Protein AF-A0AAE6SVN7-F1 (afdb_monomer_lite)

pLDDT: mean 93.15, std 9.26, range [49.06, 98.5]

Sequence (89 aa):
MSIEVSQINKMELAEKLESYLSGKVGHEAIKSYAWSLSDESPKEPTANEKVFWSSVFSIIHLADDEHWEDGCTQRDLGELLIQLKGGNI

Secondary structure (DSSP, 8-state):
------HHHHHHHHHHHHHHHTTSS-HHHHHHHHHHHHTT--SS--TTTHHHHHHHHHHHHH-SHHHHHSSHHHHHHHHHHHHHTT---

Radius of gyration: 12.28 Å; chains: 1; bounding box: 30×24×31 Å

Structure (mmCIF, N/CA/C/O backbone):
data_AF-A0AAE6SVN7-F1
#
_entry.id   AF-A0AAE6SVN7-F1
#
loop_
_atom_site.group_PDB
_atom_site.id
_atom_site.type_symbol
_atom_site.label_atom_id
_atom_site.label_alt_id
_atom_site.label_comp_id
_atom_site.label_asym_id
_atom_site.label_entity_id
_atom_site.label_seq_id
_atom_site.pdbx_PDB_ins_code
_atom_site.Cartn_x
_atom_site.Cartn_y
_atom_site.Cartn_z
_atom_site.occupancy
_atom_site.B_iso_or_equiv
_atom_site.auth_seq_id
_atom_site.auth_comp_id
_atom_site.auth_asym_id
_atom_site.auth_atom_id
_atom_site.pdbx_PDB_model_num
ATOM 1 N N . MET A 1 1 ? 7.772 9.379 -17.455 1.00 49.06 1 MET A N 1
ATOM 2 C CA . MET A 1 1 ? 9.030 8.757 -16.991 1.00 49.06 1 MET A CA 1
ATOM 3 C C . MET A 1 1 ? 8.629 7.877 -15.832 1.00 49.06 1 MET A C 1
ATOM 5 O O . MET A 1 1 ? 7.817 8.343 -15.055 1.00 49.06 1 MET A O 1
ATOM 9 N N . SER A 1 2 ? 9.073 6.626 -15.786 1.00 59.19 2 SER A N 1
ATOM 10 C CA . SER A 1 2 ? 8.829 5.741 -14.644 1.00 59.19 2 SER A CA 1
ATOM 11 C C . SER A 1 2 ? 9.756 6.131 -13.493 1.00 59.19 2 SER A C 1
ATOM 13 O O . SER A 1 2 ? 10.947 6.333 -13.747 1.00 59.19 2 SER A O 1
ATOM 15 N N . ILE A 1 3 ? 9.255 6.200 -12.258 1.00 69.06 3 ILE A N 1
ATOM 16 C CA . ILE A 1 3 ? 10.092 6.181 -11.053 1.00 69.06 3 ILE A CA 1
ATOM 17 C C . ILE A 1 3 ? 11.061 4.995 -11.138 1.00 69.06 3 ILE A C 1
ATOM 19 O O . ILE A 1 3 ? 10.663 3.859 -11.403 1.00 69.06 3 ILE A O 1
ATOM 23 N N . GLU A 1 4 ? 12.341 5.261 -10.885 1.00 79.19 4 GLU A N 1
ATOM 24 C CA . GLU A 1 4 ? 13.309 4.212 -10.581 1.00 79.19 4 GLU A CA 1
ATOM 25 C C . GLU A 1 4 ? 13.048 3.734 -9.150 1.00 79.19 4 GLU A C 1
ATOM 27 O O . GLU A 1 4 ? 13.273 4.470 -8.187 1.00 79.19 4 GLU A O 1
ATOM 32 N N . VAL A 1 5 ? 12.533 2.514 -8.992 1.00 84.81 5 VAL A N 1
ATOM 33 C CA . VAL A 1 5 ? 12.235 1.971 -7.663 1.00 84.81 5 VAL A CA 1
ATOM 34 C C . VAL A 1 5 ? 13.541 1.575 -6.979 1.00 84.81 5 VAL A C 1
ATOM 36 O O . VAL A 1 5 ? 14.139 0.530 -7.246 1.00 84.81 5 VAL A O 1
ATOM 39 N N . SER A 1 6 ? 13.965 2.411 -6.038 1.00 86.69 6 SER A N 1
ATOM 40 C CA . SER A 1 6 ? 15.134 2.180 -5.196 1.00 86.69 6 SER A CA 1
ATOM 41 C C . SER A 1 6 ? 14.754 1.603 -3.825 1.00 86.69 6 SER A C 1
ATOM 43 O O . SER A 1 6 ? 13.580 1.463 -3.472 1.00 86.69 6 SER A O 1
ATOM 45 N N . GLN A 1 7 ? 15.762 1.296 -3.004 1.00 84.44 7 GLN A N 1
ATOM 46 C CA . GLN A 1 7 ? 15.540 0.924 -1.600 1.00 84.44 7 GLN A CA 1
ATOM 47 C C . GLN A 1 7 ? 14.893 2.053 -0.786 1.00 84.44 7 GLN A C 1
ATOM 49 O O . GLN A 1 7 ? 14.115 1.771 0.119 1.00 84.44 7 GLN A O 1
ATOM 54 N N . ILE A 1 8 ? 15.154 3.318 -1.131 1.00 87.19 8 ILE A N 1
ATOM 55 C CA . ILE A 1 8 ? 14.541 4.468 -0.454 1.00 87.19 8 ILE A CA 1
ATOM 56 C C . ILE A 1 8 ? 13.028 4.446 -0.678 1.00 87.19 8 ILE A C 1
ATOM 58 O O . ILE A 1 8 ? 12.271 4.494 0.285 1.00 87.19 8 ILE A O 1
ATOM 62 N N . ASN A 1 9 ? 12.582 4.250 -1.921 1.00 91.50 9 ASN A N 1
ATOM 63 C CA . ASN A 1 9 ? 11.152 4.225 -2.244 1.00 91.50 9 ASN A CA 1
ATOM 64 C C . ASN A 1 9 ? 10.428 3.063 -1.552 1.00 91.50 9 ASN A C 1
ATOM 66 O O . ASN A 1 9 ? 9.314 3.224 -1.059 1.00 91.50 9 ASN A O 1
ATOM 70 N N . LYS A 1 10 ? 11.069 1.890 -1.470 1.00 93.50 10 LYS A N 1
ATOM 71 C CA . LYS A 1 10 ? 10.522 0.743 -0.728 1.00 93.50 10 LYS A CA 1
ATOM 72 C C . LYS A 1 10 ? 10.343 1.047 0.753 1.00 93.50 10 LYS A C 1
ATOM 74 O O . LYS A 1 10 ? 9.307 0.697 1.311 1.00 93.50 10 LYS A O 1
ATOM 79 N N . MET A 1 11 ? 11.325 1.703 1.367 1.00 95.06 11 MET A N 1
ATOM 80 C CA . MET A 1 11 ? 11.257 2.095 2.773 1.00 95.06 11 MET A CA 1
ATOM 81 C C . MET A 1 11 ? 10.188 3.162 3.018 1.00 95.06 11 MET A C 1
ATOM 83 O O . MET A 1 11 ? 9.407 3.020 3.952 1.00 95.06 11 MET A O 1
ATOM 87 N N . GLU A 1 12 ? 10.074 4.166 2.148 1.00 96.06 12 GLU A N 1
ATOM 88 C CA . GLU A 1 12 ? 9.013 5.179 2.230 1.00 96.06 12 GLU A CA 1
ATOM 89 C C . GLU A 1 12 ? 7.614 4.547 2.147 1.00 96.06 12 GLU A C 1
ATOM 91 O O . GLU A 1 12 ? 6.736 4.848 2.962 1.00 96.06 12 GLU A O 1
ATOM 96 N N . LEU A 1 13 ? 7.410 3.619 1.203 1.00 97.31 13 LEU A N 1
ATOM 97 C CA . LEU A 1 13 ? 6.153 2.880 1.082 1.00 97.31 13 LEU A CA 1
ATOM 98 C C . LEU A 1 13 ? 5.894 2.004 2.316 1.00 97.31 13 LEU A C 1
ATOM 100 O O . LEU A 1 13 ? 4.766 1.963 2.806 1.00 97.31 13 LEU A O 1
ATOM 104 N N . ALA A 1 14 ? 6.926 1.346 2.852 1.00 97.62 14 ALA A N 1
ATOM 105 C CA . ALA A 1 14 ? 6.822 0.544 4.069 1.00 97.62 14 ALA A CA 1
ATOM 106 C C . ALA A 1 14 ? 6.397 1.385 5.284 1.00 97.62 14 ALA A C 1
ATOM 108 O O . ALA A 1 14 ? 5.506 0.979 6.027 1.00 97.62 14 ALA A O 1
ATOM 109 N N . GLU A 1 15 ? 6.977 2.572 5.473 1.00 97.75 15 GLU A N 1
ATOM 110 C CA . GLU A 1 15 ? 6.618 3.487 6.566 1.00 97.75 15 GLU A CA 1
ATOM 111 C C . GLU A 1 15 ? 5.172 3.990 6.448 1.00 97.75 15 GLU A C 1
ATOM 113 O O . GLU A 1 15 ? 4.444 4.087 7.446 1.00 97.75 15 GLU A O 1
ATOM 118 N N . LYS A 1 16 ? 4.721 4.285 5.222 1.00 98.00 16 LYS A N 1
ATOM 119 C CA . LYS A 1 16 ? 3.324 4.655 4.958 1.00 98.00 16 LYS A CA 1
ATOM 120 C C . LYS A 1 16 ? 2.368 3.505 5.241 1.00 98.00 16 LYS A C 1
ATOM 122 O O . LYS A 1 16 ? 1.346 3.723 5.894 1.00 98.00 16 LYS A O 1
ATOM 127 N N . LEU A 1 17 ? 2.716 2.297 4.811 1.00 98.06 17 LEU A N 1
ATOM 128 C CA . LEU A 1 17 ? 1.916 1.098 5.031 1.00 98.06 17 LEU A CA 1
ATOM 129 C C . LEU A 1 17 ? 1.824 0.736 6.520 1.00 98.06 17 LEU A C 1
ATOM 131 O O . LEU A 1 17 ? 0.744 0.434 7.016 1.00 98.06 17 LEU A O 1
ATOM 135 N N . GLU A 1 18 ? 2.919 0.859 7.268 1.00 98.31 18 GLU A N 1
ATOM 136 C CA . GLU A 1 18 ? 2.940 0.679 8.725 1.00 98.31 18 GLU A CA 1
ATOM 137 C C . GLU A 1 18 ? 2.103 1.742 9.455 1.00 98.31 18 GLU A C 1
ATOM 139 O O . GLU A 1 18 ? 1.379 1.443 10.409 1.00 98.31 18 GLU A O 1
ATOM 144 N N . SER A 1 19 ? 2.142 2.991 8.988 1.00 98.31 19 SER A N 1
ATOM 145 C CA . SER A 1 19 ? 1.289 4.060 9.521 1.00 98.31 19 SER A CA 1
ATOM 146 C C . SER A 1 19 ? -0.197 3.783 9.279 1.00 98.31 19 SER A C 1
ATOM 148 O O . SER A 1 19 ? -1.021 4.065 10.146 1.00 98.31 19 SER A O 1
ATOM 150 N N . TYR A 1 20 ? -0.541 3.199 8.132 1.00 98.50 20 TYR A N 1
ATOM 151 C CA . TYR A 1 20 ? -1.901 2.762 7.826 1.00 98.50 20 TYR A CA 1
ATOM 152 C C . TYR A 1 20 ? -2.344 1.583 8.703 1.00 98.50 20 TYR A C 1
ATOM 154 O O . TYR A 1 20 ? -3.347 1.686 9.404 1.00 98.50 20 TYR A O 1
ATOM 162 N N . LEU A 1 21 ? -1.556 0.505 8.763 1.00 98.00 21 LEU A N 1
ATOM 163 C CA . LEU A 1 21 ? -1.880 -0.690 9.555 1.00 98.00 21 LEU A CA 1
ATOM 164 C C . LEU A 1 21 ? -1.945 -0.419 11.068 1.00 98.00 21 LEU A C 1
ATOM 166 O O . LEU A 1 21 ? -2.627 -1.136 11.794 1.00 98.00 21 LEU A O 1
ATOM 170 N N . SER A 1 22 ? -1.274 0.630 11.551 1.00 97.81 22 SER A N 1
ATOM 171 C CA . SER A 1 22 ? -1.375 1.094 12.944 1.00 97.81 22 SER A CA 1
ATOM 172 C C . SER A 1 22 ? -2.515 2.091 13.201 1.00 97.81 22 SER A C 1
ATOM 174 O O . SER A 1 22 ? -2.644 2.589 14.319 1.00 97.81 22 SER A O 1
ATOM 176 N N . GLY A 1 23 ? -3.328 2.414 12.189 1.00 96.75 23 GLY A N 1
ATOM 177 C CA . GLY A 1 23 ? -4.470 3.329 12.294 1.00 96.75 23 GLY A CA 1
ATOM 178 C C . GLY A 1 23 ? -4.112 4.819 12.322 1.00 96.75 23 GLY A C 1
ATOM 179 O O . GLY A 1 23 ? -4.984 5.655 12.547 1.00 96.75 23 GLY A O 1
ATOM 180 N N . LYS A 1 24 ? -2.845 5.192 12.093 1.00 97.94 24 LYS A N 1
ATOM 181 C CA . LYS A 1 24 ? -2.412 6.604 12.028 1.00 97.94 24 LYS A CA 1
ATOM 182 C C . LYS A 1 24 ? -2.800 7.276 10.711 1.00 97.94 24 LYS A C 1
ATOM 184 O O . LYS A 1 24 ? -2.870 8.500 10.640 1.00 97.94 24 LYS A O 1
ATOM 189 N N . VAL A 1 25 ? -3.006 6.481 9.665 1.00 97.31 25 VAL A N 1
ATOM 190 C CA . VAL A 1 25 ? -3.456 6.909 8.338 1.00 97.31 25 VAL A CA 1
ATOM 191 C C . VAL A 1 25 ? -4.734 6.140 8.020 1.00 97.31 25 VAL A C 1
ATOM 193 O O . VAL A 1 25 ? -4.793 4.943 8.269 1.00 97.31 25 VAL A O 1
ATOM 196 N N . GLY A 1 26 ? -5.753 6.819 7.490 1.00 97.75 26 GLY A N 1
ATOM 197 C CA . GLY A 1 26 ? -7.014 6.185 7.089 1.00 97.75 26 GLY A CA 1
ATOM 198 C C . GLY A 1 26 ? -7.004 5.662 5.648 1.00 97.75 26 GLY A C 1
ATOM 199 O O . GLY A 1 26 ? -6.132 6.027 4.854 1.00 97.75 26 GLY A O 1
ATOM 200 N N . HIS A 1 27 ? -8.021 4.867 5.304 1.00 98.06 27 HIS A N 1
ATOM 201 C CA . HIS A 1 27 ? -8.231 4.240 3.990 1.00 98.06 27 HIS A CA 1
ATOM 202 C C . HIS A 1 27 ? -8.048 5.206 2.808 1.00 98.06 27 HIS A C 1
ATOM 204 O O . HIS A 1 27 ? -7.223 4.979 1.925 1.00 98.06 27 HIS A O 1
ATOM 210 N N . GLU A 1 28 ? -8.756 6.336 2.813 1.00 98.06 28 GLU A N 1
ATOM 211 C CA . GLU A 1 28 ? -8.694 7.309 1.712 1.00 98.06 28 GLU A CA 1
ATOM 212 C C . GLU A 1 28 ? -7.306 7.934 1.538 1.00 98.06 28 GLU A C 1
ATOM 214 O O . GLU A 1 28 ? -6.837 8.142 0.419 1.00 98.06 28 GLU A O 1
ATOM 219 N N . ALA A 1 29 ? -6.608 8.198 2.643 1.00 98.12 29 ALA A N 1
ATOM 220 C CA . ALA A 1 29 ? -5.291 8.815 2.600 1.00 98.12 29 ALA A CA 1
ATOM 221 C C . ALA A 1 29 ? -4.231 7.858 2.031 1.00 98.12 29 ALA A C 1
ATOM 223 O O . ALA A 1 29 ? -3.413 8.278 1.209 1.00 98.12 29 ALA A O 1
ATOM 224 N N . ILE A 1 30 ? -4.252 6.578 2.425 1.00 98.31 30 ILE A N 1
ATOM 225 C CA . ILE A 1 30 ? -3.303 5.590 1.895 1.00 98.31 30 ILE A CA 1
ATOM 226 C C . ILE A 1 30 ? -3.611 5.242 0.429 1.00 98.31 30 ILE A C 1
ATOM 228 O O . ILE A 1 30 ? -2.679 5.134 -0.369 1.00 98.31 30 ILE A O 1
ATOM 232 N N . LYS A 1 31 ? -4.895 5.174 0.038 1.00 98.00 31 LYS A N 1
ATOM 233 C CA . LYS A 1 31 ? -5.302 4.984 -1.366 1.00 98.00 31 LYS A CA 1
ATOM 234 C C . LYS A 1 31 ? -4.868 6.140 -2.250 1.00 98.00 31 LYS A C 1
ATOM 236 O O . LYS A 1 31 ? -4.308 5.902 -3.311 1.00 98.00 31 LYS A O 1
ATOM 241 N N . SER A 1 32 ? -5.095 7.380 -1.817 1.00 97.75 32 SER A N 1
ATOM 242 C CA . SER A 1 32 ? -4.685 8.574 -2.569 1.00 97.75 32 SER A CA 1
ATOM 243 C C . SER A 1 32 ? -3.174 8.593 -2.815 1.00 97.75 32 S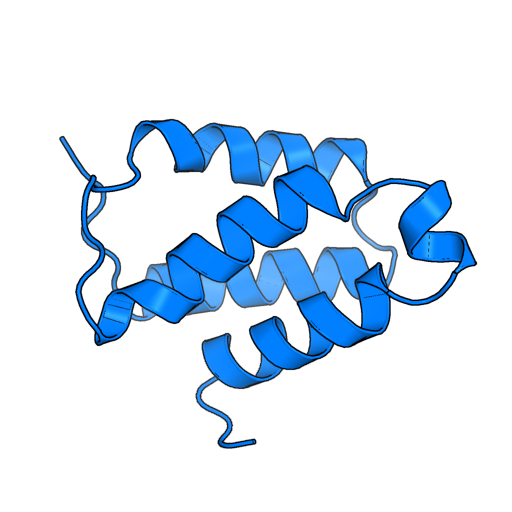ER A C 1
ATOM 245 O O . SER A 1 32 ? -2.719 8.831 -3.934 1.00 97.75 32 SER A O 1
ATOM 247 N N . TYR A 1 33 ? -2.390 8.237 -1.793 1.00 97.12 33 TYR A N 1
ATOM 248 C CA . TYR A 1 33 ? -0.949 8.065 -1.942 1.00 97.12 33 TYR A CA 1
ATOM 249 C C . TYR A 1 33 ? -0.597 6.969 -2.963 1.00 97.12 33 TYR A C 1
ATOM 251 O O . TYR A 1 33 ? 0.184 7.226 -3.874 1.00 97.12 33 TYR A O 1
ATOM 259 N N . ALA A 1 34 ? -1.198 5.781 -2.876 1.00 97.31 34 ALA A N 1
ATOM 260 C CA . ALA A 1 34 ? -0.926 4.703 -3.828 1.00 97.31 34 ALA A CA 1
ATOM 261 C C . ALA A 1 34 ? -1.335 5.049 -5.273 1.00 97.31 34 ALA A C 1
ATOM 263 O O . ALA A 1 34 ? -0.566 4.791 -6.199 1.00 97.31 34 ALA A O 1
ATOM 264 N N . TRP A 1 35 ? -2.481 5.705 -5.474 1.00 97.38 35 TRP A N 1
ATOM 265 C CA . TRP A 1 35 ? -2.904 6.206 -6.787 1.00 97.38 35 TRP A CA 1
ATOM 266 C C . TRP A 1 35 ? -1.923 7.230 -7.368 1.00 97.38 35 TRP A C 1
ATOM 268 O O . TRP A 1 35 ? -1.657 7.206 -8.564 1.00 97.38 35 TRP A O 1
ATOM 278 N N . SER A 1 36 ? -1.316 8.086 -6.536 1.00 95.62 36 SER A N 1
ATOM 279 C CA . SER A 1 36 ? -0.295 9.034 -7.014 1.00 95.62 36 SER A CA 1
ATOM 280 C C . SER A 1 36 ? 0.972 8.359 -7.555 1.00 95.62 36 SER A C 1
ATOM 282 O O . SER A 1 36 ? 1.709 8.976 -8.317 1.00 95.62 36 SER A O 1
ATOM 284 N N . LEU A 1 37 ? 1.215 7.096 -7.190 1.00 95.19 37 LEU A N 1
ATOM 285 C CA . LEU A 1 37 ? 2.349 6.303 -7.668 1.00 95.19 37 LEU A CA 1
ATOM 286 C C . LEU A 1 37 ? 1.983 5.426 -8.871 1.00 95.19 37 LEU A C 1
ATOM 288 O O . LEU A 1 37 ? 2.852 5.105 -9.680 1.00 95.19 37 LEU A O 1
ATOM 292 N N . SER A 1 38 ? 0.722 4.998 -8.990 1.00 93.69 38 SER A N 1
ATOM 293 C CA . SER A 1 38 ? 0.320 3.981 -9.969 1.00 93.69 38 SER A CA 1
ATOM 294 C C . SER A 1 38 ? 0.503 4.417 -11.421 1.00 93.69 38 SER A C 1
ATOM 296 O O . SER A 1 38 ? 0.763 3.567 -12.270 1.00 93.69 38 SER A O 1
ATOM 298 N N . ASP A 1 39 ? 0.420 5.720 -11.704 1.00 89.75 39 ASP A N 1
ATOM 299 C CA . ASP A 1 39 ? 0.638 6.277 -13.048 1.00 89.75 39 ASP A CA 1
ATOM 300 C C . ASP A 1 39 ? 2.068 6.044 -13.560 1.00 89.75 39 ASP A C 1
ATOM 302 O O . ASP A 1 39 ? 2.324 6.054 -14.766 1.00 89.75 39 ASP A O 1
ATOM 306 N N . GLU A 1 40 ? 3.007 5.805 -12.646 1.00 91.25 40 GLU A N 1
ATOM 307 C CA . GLU A 1 40 ? 4.412 5.562 -12.956 1.00 91.25 40 GLU A CA 1
ATOM 308 C C . GLU A 1 40 ? 4.762 4.074 -13.063 1.00 91.25 40 GLU A C 1
ATOM 310 O O . GLU A 1 40 ? 5.909 3.728 -13.366 1.00 91.25 40 GLU A O 1
ATOM 315 N N . SER A 1 41 ? 3.783 3.191 -12.838 1.00 91.56 41 SER A N 1
ATOM 316 C CA . SER A 1 41 ? 3.999 1.750 -12.849 1.00 91.56 41 SER A CA 1
ATOM 317 C C . SER A 1 41 ? 4.454 1.265 -14.233 1.00 91.56 41 SER A C 1
ATOM 319 O O . SER A 1 41 ? 3.809 1.563 -15.247 1.00 91.56 41 SER A O 1
ATOM 321 N N . PRO A 1 42 ? 5.562 0.505 -14.325 1.00 91.31 42 PRO A N 1
ATOM 322 C CA . PRO A 1 42 ? 5.975 -0.090 -15.582 1.00 91.31 42 PRO A CA 1
ATOM 323 C C . PRO A 1 42 ? 4.983 -1.186 -15.986 1.00 91.31 42 PRO A C 1
ATOM 325 O O . PRO A 1 42 ? 4.412 -1.876 -15.144 1.00 91.31 42 PRO A O 1
ATOM 328 N N . LYS A 1 43 ? 4.837 -1.419 -17.296 1.00 89.62 43 LYS A N 1
ATOM 329 C CA . LYS A 1 43 ? 4.025 -2.541 -17.807 1.00 89.62 43 LYS A CA 1
ATOM 330 C C . LYS A 1 43 ? 4.491 -3.893 -17.259 1.00 89.62 43 LYS A C 1
ATOM 332 O O . LYS A 1 43 ? 3.672 -4.769 -17.014 1.00 89.62 43 LYS A O 1
ATOM 337 N N . GLU A 1 44 ? 5.802 -4.043 -17.089 1.00 91.50 44 GLU A N 1
ATOM 338 C CA . GLU A 1 44 ? 6.434 -5.231 -16.526 1.00 91.50 44 GLU A CA 1
ATOM 339 C C . GLU A 1 44 ? 7.469 -4.806 -15.474 1.00 91.50 44 GLU A C 1
ATOM 341 O O . GLU A 1 44 ? 8.557 -4.350 -15.834 1.00 91.50 44 GLU A O 1
ATOM 346 N N . PRO A 1 45 ? 7.148 -4.931 -14.175 1.00 91.56 45 PRO A N 1
ATOM 347 C CA . PRO A 1 45 ? 8.108 -4.717 -13.101 1.00 91.56 45 PRO A CA 1
ATOM 348 C C . PRO A 1 45 ? 9.256 -5.725 -13.148 1.00 91.56 45 PRO A C 1
ATOM 350 O O . PRO A 1 45 ? 9.036 -6.933 -13.307 1.00 91.56 45 PRO A O 1
ATOM 353 N N . THR A 1 46 ? 10.485 -5.268 -12.906 1.00 91.75 46 THR A N 1
ATOM 354 C CA . THR A 1 46 ? 11.605 -6.191 -12.685 1.00 91.75 46 THR A CA 1
ATOM 355 C C . THR A 1 46 ? 11.411 -6.970 -11.379 1.00 91.75 46 THR A C 1
ATOM 357 O O . THR A 1 46 ? 10.627 -6.588 -10.508 1.00 91.75 46 THR A O 1
ATOM 360 N N . ALA A 1 47 ? 12.151 -8.069 -11.193 1.00 88.62 47 ALA A N 1
ATOM 361 C CA . ALA A 1 47 ? 12.049 -8.897 -9.986 1.00 88.62 47 ALA A CA 1
ATOM 362 C C . ALA A 1 47 ? 12.237 -8.096 -8.683 1.00 88.62 47 ALA A C 1
ATOM 364 O O . ALA A 1 47 ? 11.542 -8.350 -7.703 1.00 88.62 47 ALA A O 1
ATOM 365 N N . ASN A 1 48 ? 13.117 -7.091 -8.699 1.00 86.62 48 ASN A N 1
ATOM 366 C CA . ASN A 1 48 ? 13.375 -6.238 -7.542 1.00 86.62 48 ASN A CA 1
ATOM 367 C C . ASN A 1 48 ? 12.234 -5.254 -7.259 1.00 86.62 48 ASN A C 1
ATOM 369 O O . ASN A 1 48 ? 12.125 -4.770 -6.136 1.00 86.62 48 ASN A O 1
ATOM 373 N N . GLU A 1 49 ? 11.390 -4.954 -8.239 1.00 92.44 49 GLU A N 1
ATOM 374 C CA . GLU A 1 49 ? 10.334 -3.942 -8.145 1.00 92.44 49 GLU A CA 1
ATOM 375 C C . GLU A 1 49 ? 8.963 -4.559 -7.888 1.00 92.44 49 GLU A C 1
ATOM 377 O O . GLU A 1 49 ? 8.056 -3.861 -7.444 1.00 92.44 49 GLU A O 1
ATOM 382 N N . LYS A 1 50 ? 8.814 -5.869 -8.135 1.00 93.62 50 LYS A N 1
ATOM 383 C CA . LYS A 1 50 ? 7.550 -6.59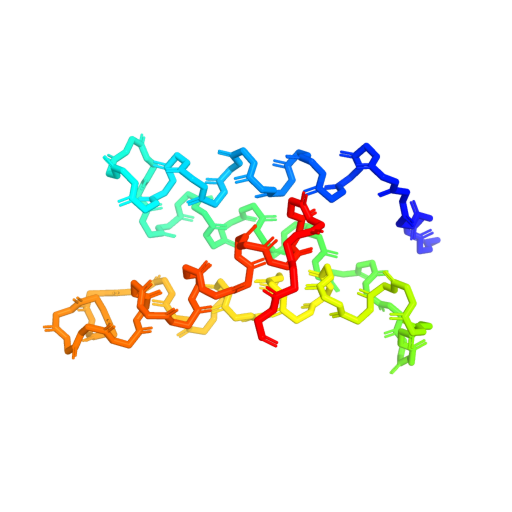8 -7.974 1.00 93.62 50 LYS A CA 1
ATOM 384 C C . LYS A 1 50 ? 6.881 -6.313 -6.640 1.00 93.62 50 LYS A C 1
ATOM 386 O O . LYS A 1 50 ? 5.725 -5.925 -6.631 1.00 93.62 50 LYS A O 1
ATOM 391 N N . VAL A 1 51 ? 7.613 -6.444 -5.535 1.00 95.62 51 VAL A N 1
ATOM 392 C CA . VAL A 1 51 ? 7.059 -6.209 -4.193 1.00 95.62 51 VAL A CA 1
ATOM 393 C C . VAL A 1 51 ? 6.541 -4.779 -4.051 1.00 95.62 51 VAL A C 1
ATOM 395 O O . VAL A 1 51 ? 5.449 -4.582 -3.539 1.00 95.62 51 VAL A O 1
ATOM 398 N N . PHE A 1 52 ? 7.278 -3.783 -4.550 1.00 96.75 52 PHE A N 1
ATOM 399 C CA . PHE A 1 52 ? 6.860 -2.383 -4.475 1.00 96.75 52 PHE A CA 1
ATOM 400 C C . PHE A 1 52 ? 5.540 -2.149 -5.213 1.00 96.75 52 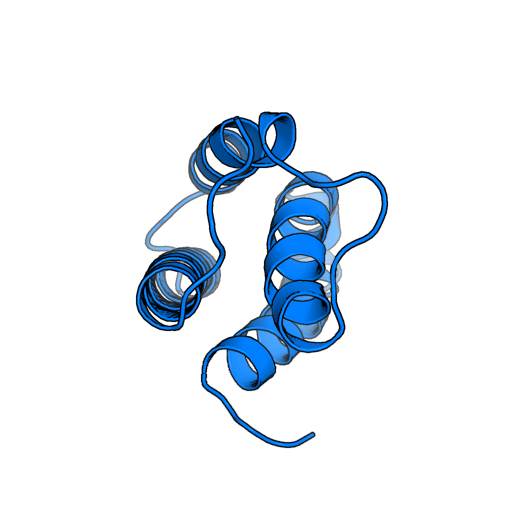PHE A C 1
ATOM 402 O O . PHE A 1 52 ? 4.586 -1.642 -4.627 1.00 96.75 52 PHE A O 1
ATOM 409 N N . TRP A 1 53 ? 5.457 -2.575 -6.474 1.00 96.81 53 TRP A N 1
ATOM 410 C CA . TRP A 1 53 ? 4.250 -2.372 -7.272 1.00 96.81 53 TRP A CA 1
ATOM 411 C C . TRP A 1 53 ? 3.080 -3.233 -6.791 1.00 96.81 53 TRP A C 1
ATOM 413 O O . TRP A 1 53 ? 1.957 -2.738 -6.734 1.00 96.81 53 TRP A O 1
ATOM 423 N N . SER A 1 54 ? 3.331 -4.469 -6.352 1.00 96.69 54 SER A N 1
ATOM 424 C CA . SER A 1 54 ? 2.319 -5.301 -5.695 1.00 96.69 54 SER A CA 1
ATOM 425 C C . SER A 1 54 ? 1.749 -4.616 -4.457 1.00 96.69 54 SER A C 1
ATOM 427 O O . SER A 1 54 ? 0.535 -4.626 -4.279 1.00 96.69 54 SER A O 1
ATOM 429 N N . SER A 1 55 ? 2.581 -3.969 -3.637 1.00 97.94 55 SER A N 1
ATOM 430 C CA . SER A 1 55 ? 2.118 -3.188 -2.486 1.00 97.94 55 SER A CA 1
ATOM 431 C C . SER A 1 55 ? 1.257 -2.000 -2.897 1.00 97.94 55 SER A C 1
ATOM 433 O O . SER A 1 55 ? 0.182 -1.820 -2.333 1.00 97.94 55 SER A O 1
ATOM 435 N N . VAL A 1 56 ? 1.676 -1.225 -3.905 1.00 98.12 56 VAL A N 1
ATOM 436 C CA . VAL A 1 56 ? 0.891 -0.091 -4.429 1.00 98.12 56 VAL A CA 1
ATOM 437 C C . VAL A 1 56 ? -0.496 -0.552 -4.884 1.00 98.12 56 VAL A C 1
ATOM 439 O O . VAL A 1 56 ? -1.504 0.001 -4.446 1.00 98.12 56 VAL A O 1
ATOM 442 N N . PHE A 1 57 ? -0.570 -1.598 -5.708 1.00 97.56 57 PHE A N 1
ATOM 443 C CA . PHE A 1 57 ? -1.857 -2.096 -6.191 1.00 97.56 57 PHE A CA 1
ATOM 444 C C . PHE A 1 57 ? -2.686 -2.744 -5.083 1.00 97.56 57 PHE A C 1
ATOM 446 O O . PHE A 1 57 ? -3.892 -2.525 -5.036 1.00 97.56 57 PHE A O 1
ATOM 453 N N . SER A 1 58 ? -2.072 -3.483 -4.161 1.00 98.25 58 SER A N 1
ATOM 454 C CA . SER A 1 58 ? -2.807 -4.100 -3.049 1.00 98.25 58 SER A CA 1
ATOM 455 C C . SER A 1 58 ? -3.417 -3.044 -2.132 1.00 98.25 58 SER A C 1
ATOM 457 O O . SER A 1 58 ? -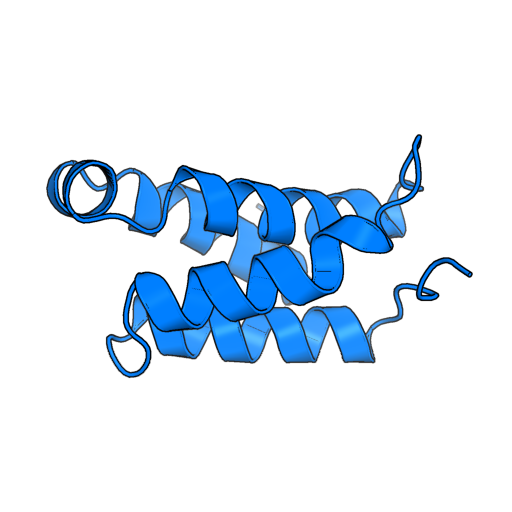4.561 -3.187 -1.724 1.00 98.25 58 SER A O 1
ATOM 459 N N . ILE A 1 59 ? -2.716 -1.934 -1.871 1.00 98.38 59 ILE A N 1
ATOM 460 C CA . ILE A 1 59 ? -3.281 -0.798 -1.128 1.00 98.38 59 ILE A CA 1
ATOM 461 C C . ILE A 1 59 ? -4.530 -0.259 -1.829 1.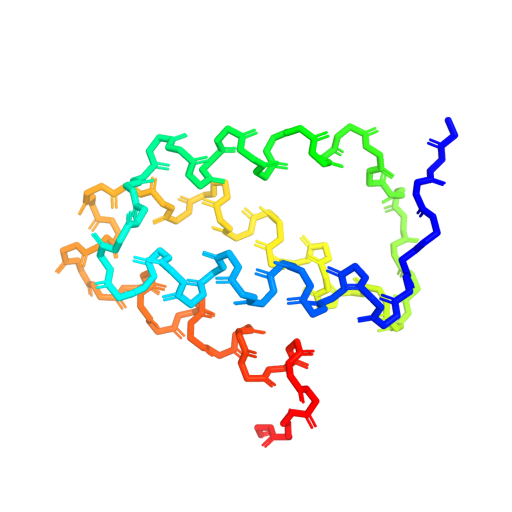00 98.38 59 ILE A C 1
ATOM 463 O O . ILE A 1 59 ? -5.546 -0.050 -1.175 1.00 98.38 59 ILE A O 1
ATOM 467 N N . ILE A 1 60 ? -4.465 -0.039 -3.146 1.00 98.12 60 ILE A N 1
ATOM 468 C CA . ILE A 1 60 ? -5.592 0.497 -3.923 1.00 98.12 60 ILE A CA 1
ATOM 469 C C . ILE A 1 60 ? -6.844 -0.382 -3.783 1.00 98.12 60 ILE A C 1
ATOM 471 O O . ILE A 1 60 ? -7.944 0.159 -3.697 1.00 98.12 60 ILE A O 1
ATOM 475 N N . HIS A 1 61 ? -6.673 -1.707 -3.754 1.00 97.31 61 HIS A N 1
ATOM 476 C CA . HIS A 1 61 ? -7.783 -2.664 -3.740 1.00 97.31 61 HIS A CA 1
ATOM 477 C C . HIS A 1 61 ? -8.274 -3.030 -2.337 1.00 97.31 61 HIS A C 1
ATOM 479 O O . HIS A 1 61 ? -9.451 -3.320 -2.191 1.00 97.31 61 HIS A O 1
ATOM 485 N N . LEU A 1 62 ? -7.394 -3.044 -1.332 1.00 97.88 62 LEU A N 1
ATOM 486 C CA . LEU A 1 62 ? -7.705 -3.571 0.003 1.00 97.88 62 LEU A CA 1
ATOM 487 C C . LEU A 1 62 ? -7.951 -2.476 1.048 1.00 97.88 62 LEU A C 1
ATOM 489 O O . LEU A 1 62 ? -8.397 -2.757 2.156 1.00 97.88 62 LEU A O 1
ATOM 493 N N . ALA A 1 63 ? -7.603 -1.217 0.779 1.00 97.31 63 ALA A N 1
ATOM 494 C CA . ALA A 1 63 ? -7.782 -0.156 1.766 1.00 97.31 63 ALA A CA 1
ATOM 495 C C . ALA A 1 63 ? -9.218 0.397 1.768 1.00 97.31 63 ALA A C 1
ATOM 497 O O . ALA A 1 63 ? -9.471 1.531 1.350 1.00 97.31 63 ALA A O 1
ATOM 498 N N . ASP A 1 64 ? -10.150 -0.404 2.269 1.00 97.62 64 ASP A N 1
ATOM 499 C CA . ASP A 1 64 ? -11.538 -0.046 2.555 1.00 97.62 64 ASP A CA 1
ATOM 500 C C . ASP A 1 64 ? -12.046 -0.765 3.815 1.00 97.62 64 ASP A C 1
ATOM 502 O O . ASP A 1 64 ? -11.335 -1.578 4.409 1.00 97.62 64 ASP A O 1
ATOM 506 N N . ASP A 1 65 ? -13.264 -0.416 4.235 1.00 97.81 65 ASP A N 1
ATOM 507 C CA . ASP A 1 65 ? -13.876 -0.963 5.446 1.00 97.81 65 ASP A CA 1
ATOM 508 C C . ASP A 1 65 ? -14.184 -2.466 5.298 1.00 97.81 65 ASP A C 1
ATOM 510 O O . ASP A 1 65 ? -13.991 -3.222 6.245 1.00 97.81 65 ASP A O 1
ATOM 514 N N . GLU A 1 66 ? -14.603 -2.922 4.111 1.00 97.69 66 GLU A N 1
ATOM 515 C CA . GLU A 1 66 ? -15.004 -4.316 3.861 1.00 97.69 66 GLU A CA 1
ATOM 516 C C . GLU A 1 66 ? -13.834 -5.287 4.081 1.00 97.69 66 GLU A C 1
ATOM 518 O O . GLU A 1 66 ? -13.929 -6.208 4.896 1.00 97.69 66 GLU A O 1
ATOM 523 N N . HIS A 1 67 ? -12.698 -5.037 3.426 1.00 97.62 67 HIS A N 1
ATOM 524 C CA . HIS A 1 67 ? -11.502 -5.873 3.560 1.00 97.62 67 HIS A CA 1
ATOM 525 C C . HIS A 1 67 ? -10.778 -5.659 4.902 1.00 97.62 67 HIS A C 1
ATOM 527 O O . HIS A 1 67 ? -9.972 -6.486 5.343 1.00 97.62 67 HIS A O 1
ATOM 533 N N . TRP A 1 68 ? -11.025 -4.529 5.570 1.00 97.62 68 TRP A N 1
ATOM 534 C CA . TRP A 1 68 ? -10.519 -4.304 6.920 1.00 97.62 68 TRP A CA 1
ATOM 535 C C . TRP A 1 68 ? -11.283 -5.132 7.955 1.00 97.62 68 TRP A C 1
ATOM 537 O O . TRP A 1 68 ? -10.673 -5.681 8.876 1.00 97.62 68 TRP A O 1
ATOM 547 N N . GLU A 1 69 ? -12.605 -5.223 7.823 1.00 97.38 69 GLU A N 1
ATOM 548 C CA . GLU A 1 69 ? -13.465 -5.980 8.733 1.00 97.38 69 GLU A CA 1
ATOM 549 C C . GLU A 1 69 ? -13.281 -7.497 8.592 1.00 97.38 69 GLU A C 1
ATOM 551 O O . GLU A 1 69 ? -13.331 -8.210 9.598 1.00 97.38 69 GLU A O 1
ATOM 556 N N . ASP A 1 70 ? -13.018 -7.998 7.381 1.00 96.62 70 ASP A N 1
ATOM 557 C CA . ASP A 1 70 ? -12.790 -9.430 7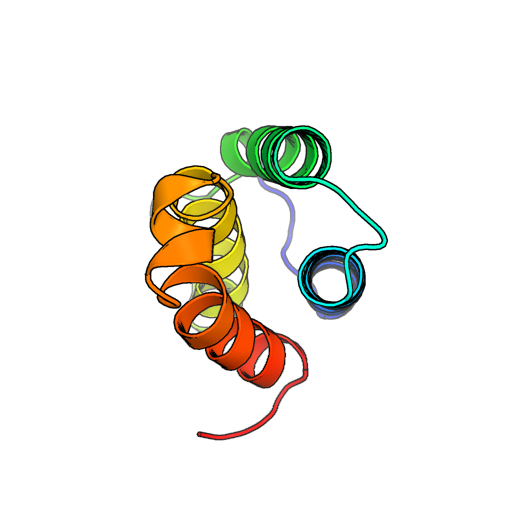.134 1.00 96.62 70 ASP A CA 1
ATOM 558 C C . ASP A 1 70 ? -11.349 -9.907 7.431 1.00 96.62 70 ASP A C 1
ATOM 560 O O . ASP A 1 70 ? -11.079 -11.113 7.474 1.00 96.62 70 ASP A O 1
ATOM 564 N N . GLY A 1 71 ? -10.431 -8.971 7.698 1.00 96.50 71 GLY A N 1
ATOM 565 C CA . GLY A 1 71 ? -9.042 -9.238 8.067 1.00 96.50 71 GLY A CA 1
ATOM 566 C C . GLY A 1 71 ? -8.074 -9.422 6.891 1.00 96.50 71 GLY A C 1
ATOM 567 O O . GLY A 1 71 ? -6.872 -9.612 7.124 1.00 96.50 71 GLY A O 1
ATOM 568 N N . CYS A 1 72 ? -8.547 -9.390 5.640 1.00 96.06 72 CYS A N 1
ATOM 569 C CA . CYS A 1 72 ? -7.703 -9.577 4.458 1.00 96.06 72 CYS A CA 1
ATOM 570 C C . CYS A 1 72 ? -6.678 -8.453 4.320 1.00 96.06 72 CYS A C 1
ATOM 572 O O . CYS A 1 72 ? -5.506 -8.716 4.043 1.00 96.06 72 CYS A O 1
ATOM 574 N N . THR A 1 73 ? -7.085 -7.213 4.581 1.00 96.81 73 THR A N 1
ATOM 575 C CA . THR A 1 73 ? -6.212 -6.041 4.471 1.00 96.81 73 THR A CA 1
ATOM 576 C C . THR A 1 73 ? -5.006 -6.143 5.388 1.00 96.81 73 THR A C 1
ATOM 578 O O . THR A 1 73 ? -3.878 -5.905 4.964 1.00 96.81 73 THR A O 1
ATOM 581 N N . GLN A 1 74 ? -5.217 -6.525 6.644 1.00 97.62 74 GLN A N 1
ATOM 582 C CA . GLN A 1 74 ? -4.158 -6.624 7.641 1.00 97.62 74 GLN A CA 1
ATOM 583 C C . GLN A 1 74 ? -3.213 -7.788 7.332 1.00 97.62 74 GLN A C 1
ATOM 585 O O . GLN A 1 74 ? -2.002 -7.640 7.501 1.00 97.62 74 GLN A O 1
ATOM 590 N N . ARG A 1 75 ? -3.746 -8.922 6.861 1.00 97.69 75 ARG A N 1
ATOM 591 C CA . ARG A 1 75 ? -2.948 -10.088 6.464 1.00 97.69 75 ARG A CA 1
ATOM 592 C C . ARG A 1 75 ? -2.066 -9.764 5.258 1.00 97.69 75 ARG A C 1
ATOM 594 O O . ARG A 1 75 ? -0.843 -9.812 5.364 1.00 97.69 75 ARG A O 1
ATOM 601 N N . ASP A 1 76 ? -2.678 -9.381 4.144 1.00 97.75 76 ASP A N 1
ATOM 602 C CA . ASP A 1 76 ? -1.992 -9.299 2.852 1.00 97.75 76 ASP A CA 1
ATOM 603 C C . ASP A 1 76 ? -1.040 -8.096 2.809 1.00 97.75 76 ASP A C 1
ATOM 605 O O . ASP A 1 76 ? 0.116 -8.211 2.391 1.00 97.75 76 ASP A O 1
ATOM 609 N N . LEU A 1 77 ? -1.473 -6.938 3.322 1.00 97.94 77 LEU A N 1
ATOM 610 C CA . LEU A 1 77 ? -0.590 -5.775 3.420 1.00 97.94 77 LEU A CA 1
ATOM 611 C C . LEU A 1 77 ? 0.484 -5.955 4.499 1.00 97.94 77 LEU A C 1
ATOM 613 O O . LEU A 1 77 ? 1.571 -5.393 4.368 1.00 97.94 77 LEU A O 1
ATOM 617 N N . GLY A 1 78 ? 0.222 -6.747 5.542 1.00 97.62 78 GLY A N 1
ATOM 618 C CA . GLY A 1 78 ? 1.221 -7.110 6.547 1.00 97.62 78 GLY A CA 1
ATOM 619 C C . GLY A 1 78 ? 2.356 -7.957 5.964 1.00 97.62 78 GLY A C 1
ATOM 620 O O . GLY A 1 78 ? 3.530 -7.665 6.198 1.00 97.62 78 GLY A O 1
ATOM 621 N N . GLU A 1 79 ? 2.031 -8.956 5.143 1.00 97.62 79 GLU A N 1
ATOM 622 C CA . GLU A 1 79 ? 3.026 -9.762 4.421 1.00 97.62 79 GLU A CA 1
ATOM 623 C C . GLU A 1 79 ? 3.852 -8.908 3.452 1.00 97.62 79 GLU A C 1
ATOM 625 O O . GLU A 1 79 ? 5.083 -8.993 3.412 1.00 97.62 79 GLU A O 1
ATOM 630 N N . LEU A 1 80 ? 3.192 -8.023 2.705 1.00 97.31 80 LEU A N 1
ATOM 631 C CA . LEU A 1 80 ? 3.861 -7.094 1.798 1.00 97.31 80 LEU A CA 1
ATOM 632 C C . LEU A 1 80 ? 4.770 -6.106 2.542 1.00 97.31 80 LEU A C 1
ATOM 634 O O . LEU A 1 80 ? 5.868 -5.808 2.069 1.00 97.31 80 LEU A O 1
ATOM 638 N N . LEU A 1 81 ? 4.369 -5.644 3.730 1.00 97.69 81 LEU A N 1
ATOM 639 C CA . LEU A 1 81 ? 5.202 -4.806 4.595 1.00 97.69 81 LEU A CA 1
ATOM 640 C C . LEU A 1 81 ? 6.491 -5.527 5.015 1.00 97.69 81 LEU A C 1
ATOM 642 O O . LEU A 1 81 ? 7.567 -4.924 4.985 1.00 97.69 81 LEU A O 1
ATOM 646 N N . ILE A 1 82 ? 6.406 -6.812 5.371 1.00 96.38 82 ILE A N 1
ATOM 647 C CA . ILE A 1 82 ? 7.578 -7.630 5.719 1.00 96.38 82 ILE A CA 1
ATOM 648 C C . ILE A 1 82 ? 8.528 -7.735 4.520 1.00 96.38 82 ILE A C 1
ATOM 650 O O . ILE A 1 82 ? 9.725 -7.481 4.667 1.00 96.38 82 ILE A O 1
ATOM 654 N N . GLN A 1 83 ? 8.002 -8.032 3.328 1.00 95.12 83 GLN A N 1
ATOM 655 C CA . GLN A 1 83 ? 8.808 -8.133 2.106 1.00 95.12 83 GLN A CA 1
ATOM 656 C C . GLN A 1 83 ? 9.456 -6.795 1.720 1.00 95.12 83 GLN A C 1
ATOM 658 O O . GLN A 1 83 ? 10.624 -6.768 1.330 1.00 95.12 83 GLN A O 1
ATOM 663 N N . LEU A 1 84 ? 8.738 -5.672 1.860 1.00 95.19 84 LEU A N 1
ATOM 664 C CA . LEU A 1 84 ? 9.285 -4.332 1.612 1.00 95.19 84 LEU A CA 1
ATOM 665 C C . LEU A 1 84 ? 10.465 -4.015 2.538 1.00 95.19 84 LEU A C 1
ATOM 667 O O . LEU A 1 84 ? 11.450 -3.434 2.088 1.00 95.19 84 LEU A O 1
ATOM 671 N N . LYS A 1 85 ? 10.387 -4.441 3.805 1.00 94.56 85 LYS A N 1
ATOM 672 C CA . LYS A 1 85 ? 11.461 -4.304 4.803 1.00 94.56 85 LYS A CA 1
ATOM 673 C C . LYS A 1 85 ? 12.602 -5.321 4.619 1.00 94.56 85 LYS A C 1
ATOM 675 O O . LYS A 1 85 ? 13.554 -5.310 5.396 1.00 94.56 85 LYS A O 1
ATOM 680 N N . GLY A 1 86 ? 12.533 -6.187 3.604 1.00 88.38 86 GLY A N 1
ATOM 681 C CA . GLY A 1 86 ? 13.555 -7.195 3.305 1.00 88.38 86 GLY A CA 1
ATOM 682 C C . GLY A 1 86 ? 13.466 -8.468 4.152 1.00 88.38 86 GLY A C 1
ATOM 683 O O . GLY A 1 86 ? 14.445 -9.208 4.234 1.00 88.38 86 GLY A O 1
ATOM 684 N N . GLY A 1 87 ? 12.326 -8.727 4.796 1.00 79.31 87 GLY A N 1
ATOM 685 C CA . GLY A 1 87 ? 12.069 -10.001 5.461 1.00 79.31 87 GLY A CA 1
ATOM 686 C C . GLY A 1 87 ? 11.802 -11.122 4.453 1.00 79.31 87 GLY A C 1
ATOM 687 O O . GLY A 1 87 ? 11.132 -10.907 3.444 1.00 79.31 87 GLY A O 1
ATOM 688 N N . ASN A 1 88 ? 12.307 -12.323 4.745 1.00 65.50 88 ASN A N 1
ATOM 689 C CA . ASN A 1 88 ? 11.916 -13.545 4.040 1.00 65.50 88 ASN A CA 1
ATOM 690 C C . ASN A 1 88 ? 10.699 -14.157 4.744 1.00 65.50 88 ASN A C 1
ATOM 692 O O . ASN A 1 88 ? 10.731 -14.312 5.967 1.00 65.50 88 ASN A O 1
ATOM 696 N N . ILE A 1 89 ? 9.669 -14.502 3.970 1.00 56.59 89 ILE A N 1
ATOM 697 C CA . ILE A 1 89 ? 8.499 -15.277 4.411 1.00 56.59 89 ILE A CA 1
ATOM 698 C C . ILE A 1 89 ? 8.674 -16.722 3.949 1.00 56.59 89 ILE A C 1
ATOM 700 O O . ILE A 1 89 ? 9.109 -16.901 2.787 1.00 56.59 89 ILE A O 1
#

Foldseek 3Di:
DADPDDLVLLVVLLVLLVCDLVVVDALVRQLVVLVVRQVRDDPDDDPVCVLVNVLSVLSNVQRDPVNVVVVNNNVPNVVSSCVSVVHDD